Protein AF-A0A6B2XW27-F1 (afdb_monomer_lite)

Sequence (68 aa):
DAAAATTYFTTYRVDGYSEGLVPPRAPVQVGHYEDTFRKVDDTWLLTTRTLFLSFAGPTERLDGPGQS

Radius of gyration: 17.63 Å; chains: 1; bounding box: 28×26×51 Å

Structure (mmCIF, N/CA/C/O backbone):
data_AF-A0A6B2XW27-F1
#
_entry.id   AF-A0A6B2XW27-F1
#
loop_
_atom_site.group_PDB
_atom_site.id
_atom_site.type_symbol
_atom_site.label_atom_id
_atom_site.label_alt_id
_atom_site.label_comp_id
_atom_site.label_asym_id
_atom_site.label_entity_id
_atom_site.label_seq_id
_atom_site.pdbx_PDB_ins_code
_atom_site.Cartn_x
_atom_site.Cartn_y
_atom_site.Cartn_z
_atom_site.occupancy
_atom_site.B_iso_or_equiv
_atom_site.auth_seq_id
_atom_site.auth_comp_id
_atom_site.auth_asym_id
_atom_site.auth_atom_id
_atom_site.pdbx_PDB_model_num
ATOM 1 N N . ASP A 1 1 ? -10.105 -4.345 22.306 1.00 95.31 1 ASP A N 1
ATOM 2 C CA . ASP A 1 1 ? -9.102 -3.269 22.143 1.00 95.31 1 ASP A CA 1
ATOM 3 C C . ASP A 1 1 ? -9.194 -2.624 20.775 1.00 95.31 1 ASP A C 1
ATOM 5 O O . ASP A 1 1 ? -9.686 -3.257 19.840 1.00 95.31 1 ASP A O 1
ATOM 9 N N . ALA A 1 2 ? -8.715 -1.385 20.676 1.00 97.56 2 ALA A N 1
ATOM 10 C CA . ALA A 1 2 ? -8.589 -0.634 19.433 1.00 97.56 2 ALA A CA 1
ATOM 11 C C . ALA A 1 2 ? -7.173 -0.054 19.319 1.00 97.56 2 ALA A C 1
ATOM 13 O O . ALA A 1 2 ? -6.565 0.290 20.333 1.00 97.56 2 ALA A O 1
ATOM 14 N N . ALA A 1 3 ? -6.664 0.047 18.094 1.00 98.56 3 ALA A N 1
ATOM 15 C CA . ALA A 1 3 ? -5.365 0.642 17.797 1.00 98.56 3 ALA A CA 1
ATOM 16 C C . ALA A 1 3 ? -5.429 1.453 16.496 1.00 98.56 3 ALA A C 1
ATOM 18 O O . ALA A 1 3 ? -6.285 1.200 15.647 1.00 98.56 3 ALA A O 1
ATOM 19 N N . ALA A 1 4 ? -4.510 2.404 16.342 1.00 98.69 4 ALA A N 1
ATOM 20 C CA . ALA A 1 4 ? -4.317 3.175 15.119 1.00 98.69 4 ALA A CA 1
ATOM 21 C C . ALA A 1 4 ? -2.840 3.136 14.709 1.00 98.69 4 ALA A C 1
ATOM 23 O O . ALA A 1 4 ? -1.966 3.064 15.576 1.00 98.69 4 ALA A O 1
ATOM 24 N N . ALA A 1 5 ? -2.565 3.177 13.406 1.00 98.69 5 ALA A N 1
ATOM 25 C CA . ALA A 1 5 ? -1.204 3.212 12.882 1.00 98.69 5 ALA A CA 1
ATOM 26 C C . ALA A 1 5 ? -1.099 4.075 11.622 1.00 98.69 5 ALA A C 1
ATOM 28 O O . ALA A 1 5 ? -1.983 4.049 10.766 1.00 98.69 5 ALA A O 1
ATOM 29 N N . THR A 1 6 ? 0.036 4.758 11.484 1.00 98.81 6 THR A N 1
ATOM 30 C CA . THR A 1 6 ? 0.472 5.369 10.225 1.00 98.81 6 THR A CA 1
ATOM 31 C C . THR A 1 6 ? 1.649 4.567 9.687 1.00 98.81 6 THR A C 1
ATOM 33 O O . THR A 1 6 ? 2.655 4.406 10.376 1.00 98.81 6 THR A O 1
ATOM 36 N N . THR A 1 7 ? 1.5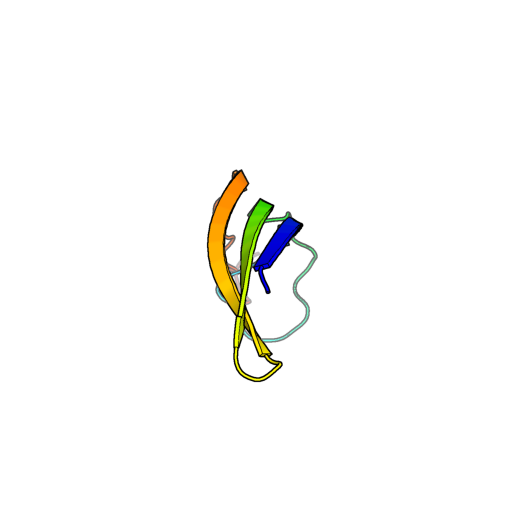31 4.052 8.464 1.00 98.56 7 THR A N 1
ATOM 37 C CA . THR A 1 7 ? 2.590 3.264 7.814 1.00 98.56 7 THR A CA 1
ATOM 38 C C . THR A 1 7 ? 2.975 3.896 6.490 1.00 98.56 7 THR A C 1
ATOM 40 O O . THR A 1 7 ? 2.148 3.969 5.585 1.00 98.56 7 THR A O 1
ATOM 43 N N . TYR A 1 8 ? 4.233 4.310 6.355 1.00 98.38 8 TYR A N 1
ATOM 44 C CA . TYR A 1 8 ? 4.782 4.830 5.103 1.00 98.38 8 TYR A CA 1
ATOM 45 C C . TYR A 1 8 ? 5.219 3.688 4.190 1.00 98.38 8 TYR A C 1
ATOM 47 O O . TYR A 1 8 ? 5.759 2.684 4.656 1.00 98.38 8 TYR A O 1
ATOM 55 N N . PHE A 1 9 ? 5.001 3.845 2.888 1.00 97.31 9 PHE A N 1
ATOM 56 C CA . PHE A 1 9 ? 5.360 2.838 1.902 1.00 97.31 9 PHE A CA 1
ATOM 57 C C . PHE A 1 9 ? 5.905 3.447 0.609 1.00 97.31 9 PHE A C 1
ATOM 59 O O . PHE A 1 9 ? 5.546 4.552 0.196 1.00 97.31 9 PHE A O 1
ATOM 66 N N . THR A 1 10 ? 6.701 2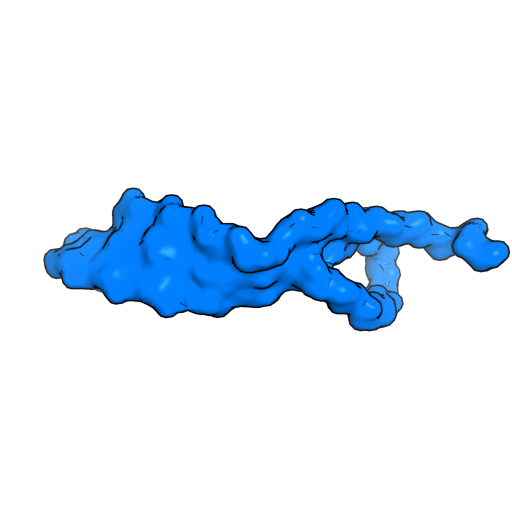.626 -0.071 1.00 97.38 10 THR A N 1
ATOM 67 C CA . THR A 1 10 ? 7.124 2.811 -1.456 1.00 97.38 10 THR A CA 1
ATOM 68 C C . THR A 1 10 ? 6.895 1.493 -2.184 1.00 97.38 10 THR A C 1
ATOM 70 O O . THR A 1 10 ? 7.327 0.444 -1.709 1.00 97.38 10 THR A O 1
ATOM 73 N N . THR A 1 11 ? 6.205 1.524 -3.321 1.00 95.69 11 THR A N 1
ATOM 74 C CA . THR A 1 11 ? 5.951 0.333 -4.143 1.00 95.69 11 THR A CA 1
ATOM 75 C C . THR A 1 11 ? 6.794 0.359 -5.409 1.00 95.69 11 THR A C 1
ATOM 77 O O . THR A 1 11 ? 6.892 1.381 -6.090 1.00 95.69 11 THR A O 1
ATOM 80 N N . TYR A 1 12 ? 7.368 -0.793 -5.740 1.00 93.12 12 TYR A N 1
ATOM 81 C CA . TYR A 1 12 ? 8.091 -1.042 -6.982 1.00 93.12 12 TYR A CA 1
ATOM 82 C C . TYR A 1 12 ? 7.340 -2.131 -7.737 1.00 93.12 12 TYR A C 1
ATOM 84 O O . TYR A 1 12 ? 7.088 -3.202 -7.184 1.00 93.12 12 TYR A O 1
ATOM 92 N N . ARG A 1 13 ? 6.941 -1.846 -8.976 1.00 92.44 13 ARG A N 1
ATOM 93 C CA . ARG A 1 13 ? 6.162 -2.771 -9.798 1.00 92.44 13 ARG A CA 1
ATOM 94 C C . ARG A 1 13 ? 6.526 -2.602 -11.266 1.00 92.44 13 ARG A C 1
ATOM 96 O O . ARG A 1 13 ? 6.651 -1.482 -11.746 1.00 92.44 13 ARG A O 1
ATOM 103 N N . VAL A 1 14 ? 6.610 -3.731 -11.955 1.00 92.75 14 VAL A N 1
ATOM 104 C CA . VAL A 1 14 ? 6.580 -3.837 -13.414 1.00 92.75 14 VAL A CA 1
ATOM 105 C C . VAL A 1 14 ? 5.518 -4.852 -13.805 1.00 92.75 14 VAL A C 1
ATOM 107 O O . VAL A 1 14 ? 5.275 -5.807 -13.067 1.00 92.75 14 VAL A O 1
ATOM 110 N N . ASP A 1 15 ? 4.914 -4.666 -14.970 1.00 92.25 15 ASP A N 1
ATOM 111 C CA . ASP A 1 15 ? 4.077 -5.678 -15.608 1.00 92.25 15 ASP A CA 1
ATOM 112 C C . ASP A 1 15 ? 4.856 -6.369 -16.741 1.00 92.25 15 ASP A C 1
ATOM 114 O O . ASP A 1 15 ? 5.773 -5.794 -17.323 1.00 92.25 15 ASP A O 1
ATOM 118 N N . GLY A 1 16 ? 4.476 -7.602 -17.092 1.00 90.44 16 GLY A N 1
ATOM 119 C CA . GLY A 1 16 ? 5.087 -8.329 -18.216 1.00 90.44 16 GLY A CA 1
ATOM 120 C C . GLY A 1 16 ? 6.407 -9.043 -17.902 1.00 90.44 16 GLY A C 1
ATOM 121 O O . GLY A 1 16 ? 7.081 -9.488 -18.824 1.00 90.44 16 GLY A O 1
ATOM 122 N N . TYR A 1 17 ? 6.773 -9.190 -16.625 1.00 89.00 17 TYR A N 1
ATOM 123 C CA . TYR A 1 17 ? 7.928 -9.997 -16.224 1.00 89.00 17 TYR A CA 1
ATOM 124 C C . TYR A 1 17 ? 7.757 -11.466 -16.642 1.00 89.00 17 TYR A C 1
ATOM 126 O O . TYR A 1 17 ? 6.746 -12.090 -16.320 1.00 89.00 17 TYR A O 1
ATOM 134 N N . SER A 1 18 ? 8.753 -12.007 -17.343 1.00 85.94 18 SER A N 1
ATOM 135 C CA . SER A 1 18 ? 8.732 -13.361 -17.907 1.00 85.94 18 SER A CA 1
ATOM 136 C C . SER A 1 18 ? 9.950 -14.197 -17.503 1.00 85.94 18 SER A C 1
ATOM 138 O O . SER A 1 18 ? 10.367 -15.043 -18.287 1.00 85.94 18 SER A O 1
ATOM 140 N N . GLU A 1 19 ? 10.506 -13.955 -16.311 1.00 81.81 19 GLU A N 1
ATOM 141 C CA . GLU A 1 19 ? 11.758 -14.521 -15.768 1.00 81.81 19 GLU A CA 1
ATOM 142 C C . GLU A 1 19 ? 13.033 -13.687 -16.015 1.00 81.81 19 GLU A C 1
ATOM 144 O O . GLU A 1 19 ? 13.122 -12.887 -16.946 1.00 81.81 19 GLU A O 1
ATOM 149 N N . GLY A 1 20 ? 14.038 -13.875 -15.151 1.00 85.38 20 GLY A N 1
ATOM 150 C CA . GLY A 1 20 ? 15.344 -13.209 -15.213 1.00 85.38 20 GLY A CA 1
ATOM 151 C C . GLY A 1 20 ? 15.513 -12.039 -14.236 1.00 85.38 20 GLY A C 1
ATOM 152 O O . GLY A 1 20 ? 14.709 -11.807 -13.341 1.00 85.38 20 GLY A O 1
ATOM 153 N N . LEU A 1 21 ? 16.607 -11.291 -14.376 1.00 86.88 21 LEU A N 1
ATOM 154 C CA . LEU A 1 21 ? 16.827 -10.089 -13.571 1.00 86.88 21 LEU A CA 1
ATOM 155 C C . LEU A 1 21 ? 16.202 -8.880 -14.267 1.00 86.88 21 LEU A C 1
ATOM 157 O O . LEU A 1 21 ? 16.550 -8.564 -15.404 1.00 86.88 21 LEU A O 1
ATOM 161 N N . VAL A 1 22 ? 15.319 -8.176 -13.563 1.00 86.31 22 VAL A N 1
ATOM 1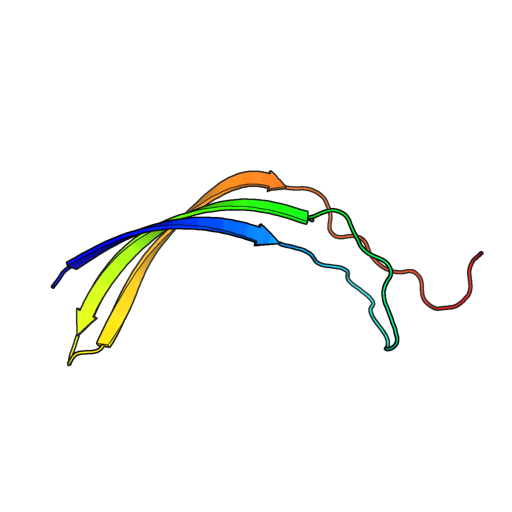62 C CA . VAL A 1 22 ? 14.787 -6.883 -14.008 1.00 86.31 22 VAL A CA 1
ATOM 163 C C . VAL A 1 22 ? 15.700 -5.779 -13.474 1.00 86.31 22 VAL A C 1
ATOM 165 O O . VAL A 1 22 ? 15.913 -5.718 -12.259 1.00 86.31 22 VAL A O 1
ATOM 168 N N . PRO A 1 23 ? 16.245 -4.892 -14.328 1.00 87.75 23 PRO A N 1
ATOM 169 C CA . PRO A 1 23 ? 17.025 -3.764 -13.838 1.00 87.75 23 PRO A CA 1
ATOM 170 C C . PRO A 1 23 ? 16.169 -2.862 -12.934 1.00 87.75 23 PRO A C 1
ATOM 172 O O . PRO A 1 23 ? 14.966 -2.738 -13.184 1.00 87.75 23 PRO A O 1
ATOM 175 N N . PRO A 1 24 ? 16.759 -2.192 -11.927 1.00 87.81 24 PRO A N 1
ATOM 176 C CA . PRO A 1 24 ? 16.017 -1.360 -10.984 1.00 87.81 24 PRO A CA 1
ATOM 177 C C . PRO A 1 24 ? 15.059 -0.388 -11.678 1.00 87.81 24 PRO A C 1
ATOM 179 O O . PRO A 1 24 ? 15.437 0.278 -12.643 1.00 87.81 24 PRO A O 1
ATOM 182 N N . ARG A 1 25 ? 13.824 -0.307 -11.177 1.00 89.50 25 ARG A N 1
ATOM 183 C CA . ARG A 1 25 ? 12.800 0.624 -11.664 1.00 89.50 25 ARG A CA 1
ATOM 184 C C . ARG A 1 25 ? 12.519 1.720 -10.657 1.00 89.50 25 ARG A C 1
ATOM 186 O O . ARG A 1 25 ? 12.704 1.535 -9.454 1.00 89.50 25 ARG A O 1
ATOM 193 N N . ALA A 1 26 ? 12.055 2.857 -11.166 1.00 90.81 26 ALA A N 1
ATOM 194 C CA . ALA A 1 26 ? 11.504 3.901 -10.319 1.00 90.81 26 ALA A CA 1
ATOM 195 C C . ALA A 1 26 ? 10.286 3.359 -9.543 1.00 90.81 26 ALA A C 1
ATOM 197 O O . ALA A 1 26 ? 9.584 2.470 -10.038 1.00 90.81 26 ALA A O 1
ATOM 198 N N . PRO A 1 27 ? 10.024 3.861 -8.327 1.00 93.62 27 PRO A N 1
ATOM 199 C CA . PRO A 1 27 ? 8.821 3.489 -7.601 1.00 93.62 27 PRO A CA 1
ATOM 200 C C . PRO A 1 27 ? 7.575 3.935 -8.366 1.00 93.62 27 PRO A C 1
ATOM 202 O O . PRO A 1 27 ? 7.557 5.015 -8.954 1.00 93.62 27 PRO A O 1
ATOM 205 N N . VAL A 1 28 ? 6.523 3.119 -8.330 1.00 96.06 28 VAL A N 1
ATOM 206 C CA . VAL A 1 28 ? 5.246 3.431 -8.990 1.00 96.06 28 VAL A CA 1
ATOM 207 C C . VAL A 1 28 ? 4.313 4.205 -8.068 1.00 96.06 28 VAL A C 1
ATOM 209 O O . VAL A 1 28 ? 3.540 5.033 -8.538 1.00 96.06 28 VAL A O 1
ATOM 212 N N . GLN A 1 29 ? 4.396 3.982 -6.754 1.00 97.12 29 GLN A N 1
ATOM 213 C CA . GLN A 1 29 ? 3.636 4.741 -5.762 1.00 97.12 29 GLN A CA 1
ATOM 214 C C . GLN A 1 29 ? 4.461 4.964 -4.497 1.00 97.12 29 GLN A C 1
ATOM 216 O O . GLN A 1 29 ? 5.138 4.049 -4.023 1.00 97.12 29 GLN A O 1
ATOM 221 N N . VAL A 1 30 ? 4.344 6.161 -3.929 1.00 97.94 30 VAL A N 1
ATOM 222 C CA . VAL A 1 30 ? 4.902 6.539 -2.626 1.00 97.94 30 VAL A CA 1
ATOM 223 C C . VAL A 1 30 ? 3.786 7.177 -1.816 1.00 97.94 30 VAL A C 1
ATOM 225 O O . VAL A 1 30 ? 3.056 8.037 -2.321 1.00 97.94 30 VAL A O 1
ATOM 228 N N . GLY A 1 31 ? 3.642 6.771 -0.563 1.00 98.44 31 GLY A N 1
ATOM 229 C CA . GLY A 1 31 ? 2.572 7.284 0.274 1.00 98.44 31 GLY A CA 1
ATOM 230 C C . GLY A 1 31 ? 2.579 6.711 1.676 1.00 98.44 31 GLY A C 1
ATOM 231 O O . GLY A 1 31 ? 3.593 6.215 2.167 1.00 98.44 31 GLY A O 1
ATOM 232 N N . HIS A 1 32 ? 1.425 6.794 2.321 1.00 98.75 32 HIS A N 1
ATOM 233 C CA . HIS A 1 32 ? 1.190 6.155 3.603 1.00 98.75 32 HIS A CA 1
ATOM 234 C C . HIS A 1 32 ? -0.250 5.663 3.729 1.00 98.75 32 HIS A C 1
ATOM 236 O O . HIS A 1 32 ? -1.161 6.127 3.040 1.00 98.75 32 HIS A O 1
ATOM 242 N N . TYR A 1 33 ? -0.427 4.699 4.623 1.00 98.69 33 TYR A N 1
ATOM 243 C CA . TYR A 1 33 ? -1.725 4.288 5.127 1.00 98.69 33 TYR A CA 1
ATOM 244 C C . TYR A 1 33 ? -1.958 4.913 6.491 1.00 98.69 33 TYR A C 1
ATOM 246 O O . TYR A 1 33 ? -1.049 4.930 7.324 1.00 98.69 33 TYR A O 1
ATOM 254 N N . GLU A 1 34 ? -3.185 5.359 6.717 1.00 98.88 34 GLU A N 1
ATOM 255 C CA . GLU A 1 34 ? -3.727 5.553 8.055 1.00 98.88 34 GLU A CA 1
ATOM 256 C C . GLU A 1 34 ? -4.739 4.440 8.321 1.00 98.88 34 GLU A C 1
ATOM 258 O O . GLU A 1 34 ? -5.759 4.324 7.632 1.00 98.88 34 GLU A O 1
ATOM 263 N N . ASP A 1 35 ? -4.423 3.599 9.301 1.00 98.88 35 ASP A N 1
ATOM 264 C CA . ASP A 1 35 ? -5.166 2.387 9.613 1.00 98.88 35 ASP A CA 1
ATOM 265 C C . ASP A 1 35 ? -5.786 2.458 11.011 1.00 98.88 35 ASP A C 1
ATOM 267 O O . ASP A 1 35 ? -5.171 2.957 11.959 1.00 98.88 35 ASP A O 1
ATOM 271 N N . THR A 1 36 ? -6.977 1.875 11.158 1.00 98.81 36 THR A N 1
ATOM 272 C CA . THR A 1 36 ? -7.551 1.536 12.468 1.00 98.81 36 THR A CA 1
ATOM 273 C C . THR A 1 36 ? -7.738 0.030 12.584 1.00 98.81 36 THR A C 1
ATOM 275 O O . THR A 1 36 ? -8.066 -0.648 11.608 1.00 98.81 36 THR A O 1
ATOM 278 N N . PHE A 1 37 ? -7.551 -0.505 13.787 1.00 98.75 37 PHE A N 1
ATOM 279 C CA . PHE A 1 37 ? -7.614 -1.934 14.074 1.00 98.75 37 PHE A CA 1
ATOM 280 C C . PHE A 1 37 ? -8.529 -2.212 15.256 1.00 98.75 37 PHE A C 1
ATOM 282 O O . PHE A 1 37 ? -8.654 -1.397 16.173 1.00 98.75 37 PHE A O 1
ATOM 289 N N . ARG A 1 38 ? -9.119 -3.405 15.267 1.00 98.62 38 ARG A N 1
ATOM 290 C CA . ARG A 1 38 ? -9.841 -3.952 16.420 1.00 98.62 38 ARG A CA 1
ATOM 291 C C . ARG A 1 38 ? -9.290 -5.324 16.783 1.00 98.62 38 ARG A C 1
ATOM 293 O O . ARG A 1 38 ? -8.941 -6.103 15.898 1.00 98.62 38 ARG A O 1
ATOM 300 N N . LYS A 1 39 ? -9.246 -5.627 18.077 1.00 98.50 39 LYS A N 1
ATOM 301 C CA . LYS A 1 39 ? -8.841 -6.943 18.582 1.00 98.50 39 LYS A CA 1
ATOM 302 C C . LYS A 1 39 ? -10.063 -7.840 18.794 1.00 98.50 39 LYS A C 1
ATOM 304 O O . LYS A 1 39 ? -11.000 -7.417 19.472 1.00 98.50 39 LYS A O 1
ATOM 309 N N . VAL A 1 40 ? -10.049 -9.046 18.228 1.00 98.38 40 VAL A N 1
ATOM 310 C CA . VAL A 1 40 ? -11.083 -10.089 18.368 1.00 98.38 40 VAL A CA 1
ATOM 311 C C . VAL A 1 40 ? -10.386 -11.409 18.634 1.00 98.38 40 VAL A C 1
ATOM 313 O O . VAL A 1 40 ? -9.535 -11.789 17.838 1.00 98.38 40 VAL A O 1
ATOM 316 N N . ASP A 1 41 ? -10.724 -12.082 19.734 1.00 97.88 41 ASP A N 1
ATOM 317 C CA . ASP A 1 41 ? -10.152 -13.387 20.100 1.00 97.88 41 ASP A CA 1
ATOM 318 C C . ASP A 1 41 ? -8.619 -13.416 19.951 1.00 97.88 41 ASP A C 1
ATOM 320 O O . ASP A 1 41 ? -8.034 -14.235 19.250 1.00 97.88 41 ASP A O 1
ATOM 324 N N . ASP A 1 42 ? -7.977 -12.417 20.561 1.00 97.12 42 ASP A N 1
ATOM 325 C CA . ASP A 1 42 ? -6.532 -12.147 20.527 1.00 97.12 42 ASP A CA 1
ATOM 326 C C . ASP A 1 42 ? -5.918 -11.779 19.156 1.00 97.12 42 ASP A C 1
ATOM 328 O O . ASP A 1 42 ? -4.749 -11.412 19.072 1.00 97.12 42 ASP A O 1
ATOM 332 N N . THR A 1 43 ? -6.719 -11.745 18.091 1.00 98.25 43 THR A N 1
ATOM 333 C CA . THR A 1 43 ? -6.293 -11.387 16.733 1.00 98.25 43 THR A CA 1
ATOM 334 C C . THR A 1 43 ? -6.580 -9.918 16.422 1.00 98.25 43 THR A C 1
ATOM 336 O O . THR A 1 43 ? -7.694 -9.428 16.619 1.00 98.25 43 THR A O 1
ATOM 339 N N . TRP A 1 44 ? -5.589 -9.201 15.888 1.00 98.38 44 TRP A N 1
ATOM 340 C CA . TRP A 1 44 ? -5.784 -7.848 15.363 1.00 98.38 44 TRP A CA 1
ATOM 341 C C . TRP A 1 44 ? -6.322 -7.894 13.935 1.00 98.38 44 TRP A C 1
ATOM 343 O O . TRP A 1 44 ? -5.703 -8.468 13.043 1.00 98.38 44 TRP A O 1
ATOM 353 N N . LEU A 1 45 ? -7.467 -7.254 13.718 1.00 98.44 45 LEU A N 1
ATOM 354 C CA . LEU A 1 45 ? -8.107 -7.126 12.415 1.00 98.44 45 LEU A CA 1
ATOM 355 C C . LEU A 1 45 ? -8.055 -5.669 11.960 1.00 98.44 45 LEU A C 1
ATOM 357 O O . LEU A 1 45 ? -8.336 -4.766 12.750 1.00 98.44 45 LEU A O 1
ATOM 361 N N . LEU A 1 46 ? -7.732 -5.451 10.684 1.00 98.50 46 LEU A N 1
ATOM 362 C CA . LEU A 1 46 ? -7.838 -4.143 10.041 1.00 98.50 46 LEU A CA 1
ATOM 363 C C . LEU A 1 46 ? -9.319 -3.764 9.921 1.00 98.50 46 LEU A C 1
ATOM 365 O O . LEU A 1 46 ? -10.102 -4.487 9.307 1.00 98.50 46 LEU A O 1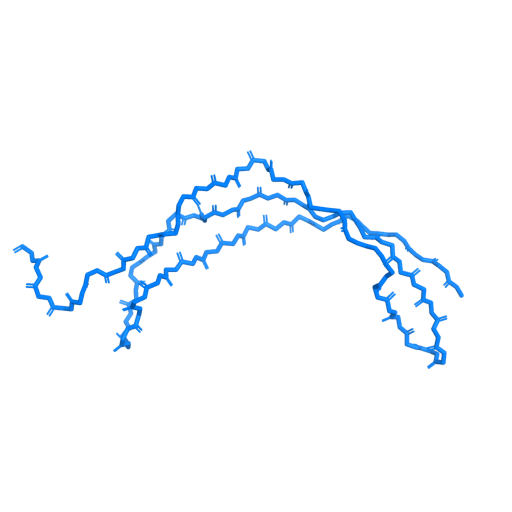
ATOM 369 N N . THR A 1 47 ? -9.697 -2.640 10.520 1.00 98.56 47 THR A N 1
ATOM 370 C CA . THR A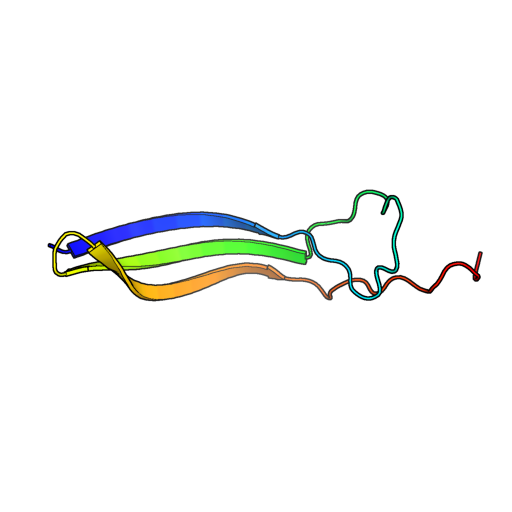 1 47 ? -11.066 -2.113 10.483 1.00 98.56 47 THR A CA 1
ATOM 371 C C . THR A 1 47 ? -11.230 -1.142 9.320 1.00 98.56 47 THR A C 1
ATOM 373 O O . THR A 1 47 ? -12.146 -1.292 8.516 1.00 98.56 47 THR A O 1
ATOM 376 N N . THR A 1 48 ? -10.334 -0.160 9.208 1.00 98.69 48 THR A N 1
ATOM 377 C CA . THR A 1 48 ? -10.321 0.814 8.110 1.00 98.69 48 THR A CA 1
ATOM 378 C C . THR A 1 48 ? -8.900 1.062 7.645 1.00 98.69 48 THR A C 1
ATOM 380 O O . THR A 1 48 ? -7.982 1.062 8.463 1.00 98.69 48 THR A O 1
ATOM 383 N N . ARG A 1 49 ? -8.750 1.352 6.353 1.00 98.75 49 ARG A N 1
ATOM 384 C CA . ARG A 1 49 ? -7.519 1.858 5.750 1.00 98.75 49 ARG A CA 1
ATOM 385 C C . ARG A 1 49 ? -7.849 3.036 4.854 1.00 98.75 49 ARG A C 1
ATOM 387 O O . ARG A 1 49 ? -8.622 2.880 3.909 1.00 98.75 49 ARG A O 1
ATOM 394 N N . THR A 1 50 ? -7.214 4.169 5.113 1.00 98.81 50 THR A N 1
ATOM 395 C CA . THR A 1 50 ? -7.207 5.311 4.200 1.00 98.81 50 THR A CA 1
ATOM 396 C C . THR A 1 50 ? -5.835 5.398 3.548 1.00 98.81 50 THR A C 1
ATOM 398 O O . THR A 1 50 ? -4.812 5.395 4.231 1.00 98.81 50 THR A O 1
ATOM 401 N N . LEU A 1 51 ? -5.808 5.435 2.216 1.00 98.44 51 LEU A N 1
ATOM 402 C CA . LEU A 1 51 ? -4.583 5.565 1.435 1.00 98.44 51 LEU A CA 1
ATOM 403 C C . LEU A 1 51 ? -4.355 7.030 1.054 1.00 98.44 51 LEU A C 1
ATOM 405 O O . LEU A 1 51 ? -5.191 7.633 0.383 1.00 98.44 51 LEU A O 1
ATOM 409 N N . PHE A 1 52 ? -3.178 7.549 1.395 1.00 98.50 52 PHE A N 1
ATOM 410 C CA . PHE A 1 52 ? -2.698 8.854 0.961 1.00 98.50 52 PHE A CA 1
ATOM 411 C C . PHE A 1 52 ? -1.498 8.676 0.035 1.00 98.50 52 PHE A C 1
ATOM 413 O O . PHE A 1 52 ? -0.438 8.199 0.448 1.00 98.50 52 PHE A O 1
ATOM 420 N N . LEU A 1 53 ? -1.665 9.057 -1.231 1.00 98.00 53 LEU A N 1
ATOM 421 C CA . LEU A 1 53 ? -0.607 9.002 -2.236 1.00 98.00 53 LEU A CA 1
ATOM 422 C C . LEU A 1 53 ? 0.085 10.360 -2.325 1.00 98.00 53 LEU A C 1
ATOM 424 O O . LEU A 1 53 ? -0.530 11.354 -2.700 1.00 98.00 53 LEU A O 1
ATOM 428 N N . SER A 1 54 ? 1.377 10.384 -2.009 1.00 97.00 54 SER A N 1
ATOM 429 C CA . SER A 1 54 ? 2.243 11.536 -2.280 1.00 97.00 54 SER A CA 1
ATOM 430 C C . SER A 1 54 ? 2.684 11.552 -3.743 1.00 97.00 54 SER A C 1
ATOM 432 O O . SER A 1 54 ? 2.872 12.613 -4.329 1.00 97.00 54 SER A O 1
ATOM 434 N N . PHE A 1 55 ? 2.831 10.366 -4.334 1.00 92.69 55 PHE A N 1
ATOM 435 C CA . PHE A 1 55 ? 3.141 10.165 -5.742 1.00 92.69 55 PHE A CA 1
ATOM 436 C C . PHE A 1 55 ? 2.496 8.864 -6.235 1.00 92.69 55 PHE A C 1
ATOM 438 O O . PHE A 1 55 ? 2.535 7.851 -5.533 1.00 92.69 55 PHE A O 1
ATOM 445 N N . ALA A 1 56 ? 1.937 8.886 -7.447 1.00 94.56 56 ALA A N 1
ATOM 446 C CA . ALA A 1 56 ? 1.475 7.698 -8.157 1.00 94.56 56 ALA A CA 1
ATOM 447 C C . ALA A 1 56 ? 1.660 7.880 -9.668 1.00 94.56 56 ALA A C 1
ATOM 449 O O . ALA A 1 56 ? 1.043 8.753 -10.277 1.00 94.56 56 ALA A O 1
ATOM 450 N N . GLY A 1 57 ? 2.528 7.061 -10.252 1.00 89.06 57 GLY A N 1
ATOM 451 C CA . GLY A 1 57 ? 2.796 7.016 -11.684 1.00 89.06 57 GLY A CA 1
ATOM 452 C C . GLY A 1 57 ? 2.180 5.785 -12.358 1.00 89.06 57 GLY A C 1
ATOM 453 O O . GLY A 1 57 ? 1.677 4.883 -11.680 1.00 89.06 57 GLY A O 1
ATOM 454 N N . PRO A 1 58 ? 2.220 5.721 -13.700 1.00 90.94 58 PRO A N 1
ATOM 455 C CA . PRO A 1 58 ? 1.867 4.507 -14.426 1.00 90.94 58 PRO A CA 1
ATOM 456 C C . PRO A 1 58 ? 2.811 3.355 -14.047 1.00 90.94 58 PRO A C 1
ATOM 458 O O . PRO A 1 58 ? 3.978 3.569 -13.724 1.00 90.94 58 PRO A O 1
ATOM 461 N N . THR A 1 59 ? 2.310 2.121 -14.114 1.00 92.19 59 THR A N 1
ATOM 462 C CA . THR A 1 59 ? 3.165 0.930 -14.006 1.00 92.19 59 THR A CA 1
ATOM 463 C C . THR A 1 59 ? 3.862 0.694 -15.342 1.00 92.19 59 THR A C 1
ATOM 465 O O . THR A 1 59 ? 3.199 0.610 -16.375 1.00 92.19 59 THR A O 1
ATOM 468 N N . GLU A 1 60 ? 5.192 0.594 -15.328 1.00 90.81 60 GLU A N 1
ATOM 469 C CA . GLU A 1 60 ? 5.967 0.242 -16.520 1.00 90.81 60 GLU A CA 1
ATOM 470 C C . GLU A 1 60 ? 5.638 -1.192 -16.948 1.00 90.81 60 GLU A C 1
ATOM 472 O O . GLU A 1 60 ? 5.647 -2.119 -16.132 1.00 90.81 60 GLU A O 1
ATOM 477 N N . ARG A 1 61 ? 5.370 -1.379 -18.240 1.00 90.38 61 ARG A N 1
ATOM 478 C CA . ARG A 1 61 ? 5.265 -2.699 -18.853 1.00 90.38 61 ARG A CA 1
ATOM 479 C C . ARG A 1 61 ? 6.584 -3.014 -19.543 1.00 90.38 61 ARG A C 1
ATOM 481 O O . ARG A 1 61 ? 7.039 -2.226 -20.363 1.00 90.38 61 ARG A O 1
ATOM 488 N N . LEU A 1 62 ? 7.174 -4.155 -19.211 1.00 89.00 62 LEU A N 1
ATOM 489 C CA . LEU A 1 62 ? 8.354 -4.644 -19.904 1.00 89.00 62 LEU A CA 1
ATOM 490 C C . LEU A 1 62 ? 7.925 -5.177 -21.271 1.00 89.00 62 LEU A C 1
ATOM 492 O O . LEU A 1 62 ? 7.077 -6.072 -21.355 1.00 89.00 62 LEU A O 1
ATOM 496 N N . ASP A 1 63 ? 8.505 -4.626 -22.334 1.00 77.12 63 ASP A N 1
ATOM 497 C CA . ASP A 1 63 ? 8.476 -5.282 -23.633 1.00 77.12 63 ASP A CA 1
ATOM 498 C C . ASP A 1 63 ? 9.255 -6.599 -23.506 1.00 77.12 63 ASP A C 1
ATOM 500 O O . ASP A 1 63 ? 10.292 -6.661 -22.838 1.00 77.12 63 ASP A O 1
ATOM 504 N N . GLY A 1 64 ? 8.722 -7.682 -24.080 1.00 65.50 64 GLY A N 1
ATOM 505 C CA . GLY A 1 64 ? 9.376 -8.993 -24.036 1.00 65.50 64 GLY A CA 1
ATOM 506 C C . GLY A 1 64 ? 10.813 -8.927 -24.576 1.00 65.50 64 GLY A C 1
ATOM 507 O O . GLY A 1 64 ? 11.161 -7.972 -25.274 1.00 65.50 64 GLY A O 1
ATOM 508 N N . PRO A 1 65 ? 11.669 -9.923 -24.293 1.00 54.06 65 PRO A N 1
ATOM 509 C CA . PRO A 1 65 ? 13.057 -9.912 -24.749 1.00 54.06 65 PRO A CA 1
ATOM 510 C C . PRO A 1 65 ? 13.097 -9.866 -26.284 1.00 54.06 65 PRO A C 1
ATOM 512 O O . PRO A 1 65 ? 12.907 -10.891 -26.935 1.00 54.06 65 PRO A O 1
ATOM 515 N N . GLY A 1 66 ? 13.293 -8.684 -26.878 1.00 52.59 66 GLY A N 1
ATOM 516 C CA . GLY A 1 66 ? 13.336 -8.580 -28.337 1.00 52.59 66 GLY A CA 1
ATOM 517 C C . GLY A 1 66 ? 13.112 -7.228 -29.010 1.00 52.59 66 GLY A C 1
ATOM 518 O O . GLY A 1 66 ? 12.907 -7.254 -30.217 1.00 52.59 66 GLY A O 1
ATOM 519 N N . GLN A 1 67 ? 13.160 -6.078 -28.332 1.00 46.06 67 GLN A N 1
ATOM 520 C CA . GLN A 1 67 ? 13.286 -4.787 -29.029 1.00 46.06 67 GLN A CA 1
ATOM 521 C C . GLN A 1 67 ? 14.289 -3.878 -28.307 1.00 46.06 67 GLN A C 1
ATOM 523 O O . GLN A 1 67 ? 13.956 -3.190 -27.346 1.00 46.06 67 GLN A O 1
ATOM 528 N N . SER A 1 68 ? 15.538 -3.944 -28.777 1.00 40.81 68 SER A N 1
ATOM 529 C CA . SER A 1 68 ? 16.570 -2.908 -28.637 1.00 40.81 68 SER A CA 1
ATOM 530 C C . SER A 1 68 ? 16.682 -2.141 -29.944 1.00 40.81 68 SER A C 1
ATOM 532 O O . SER A 1 68 ? 16.708 -2.849 -30.980 1.00 40.81 68 SER A O 1
#

pLDDT: mean 91.47, std 12.37, range [40.81, 98.88]

Secondary structure (DSSP, 8-state):
-EEEEEEEEEE--EE---SSPPPP---SEEEEEEEEEEEETTEEEEEEEEEEEEEE-PPEEPPPS---

Foldseek 3Di:
DKDKDKAWDFADDAAADDDDDDPDDDTQWTWIWIWMWDADPNDIDTPDIDT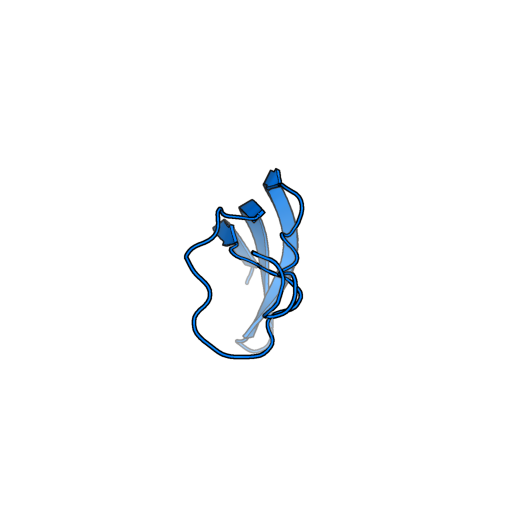DTPDHHDHHYDDPPDDD